Protein AF-A0A5D0MQT0-F1 (afdb_monomer_lite)

Radius of gyration: 18.37 Å; chains: 1; bounding box: 42×42×54 Å

Foldseek 3Di:
DPDPDVVVVVLVVVLVVLVVLLVVLQVLLCCCPPVVDQCPALDDVSDFFPDSNVRSVQSSVLSNVLSVQSVVLSVCSDPVVVNDDSCVSVVSNVVSVVVSVVSSVVSNCVSDDDDPDDDD

Organism: Flexistipes sinusarabici (NCBI:txid2352)

Secondary structure (DSSP, 8-state):
-----HHHHHHHHHHHHHHHHHHHHHHHHHHHHTS---TTSS-BTTBPPS-HHHHHHHHHHHHHHHHHHHHHHHHHT-TTTT-S-HHHHHHHHHHHHHHHHHHHHHHHHHHS--------

Sequence (120 aa):
MLVLNPFIVISWILFTALFPIAFYWLRNAYKIFVKKDYSKVALKKEQPPKNPAKWAPFVGLLNLAAGIAIVWTIIGALPFWFIYPYEKWTGIAAVTIWFKLFGEYIIKTHAHPFKIVKNK

Structure (mmCIF, N/CA/C/O backbone):
data_AF-A0A5D0MQT0-F1
#
_entry.id   AF-A0A5D0MQT0-F1
#
loop_
_atom_site.group_PDB
_atom_site.id
_atom_site.type_symbol
_atom_site.label_atom_id
_atom_site.label_alt_id
_atom_site.label_comp_id
_atom_site.label_asym_id
_atom_site.label_entity_id
_atom_site.label_seq_id
_atom_site.pdbx_PDB_ins_code
_atom_site.Cartn_x
_atom_site.Cartn_y
_atom_site.Cartn_z
_atom_site.occupancy
_atom_site.B_iso_or_equiv
_atom_site.auth_seq_id
_atom_site.auth_comp_id
_atom_site.auth_asym_id
_atom_site.auth_atom_id
_atom_site.pdbx_PDB_model_num
ATOM 1 N N . MET A 1 1 ? 25.870 -7.956 -25.008 1.00 40.94 1 MET A N 1
ATOM 2 C CA . MET A 1 1 ? 26.197 -7.647 -23.599 1.00 40.94 1 MET A CA 1
ATOM 3 C C . MET A 1 1 ? 25.027 -6.854 -23.039 1.00 40.94 1 MET A C 1
ATOM 5 O O . MET A 1 1 ? 24.715 -5.818 -23.610 1.00 40.94 1 MET A O 1
ATOM 9 N N . LEU A 1 2 ? 24.308 -7.363 -22.033 1.00 57.31 2 LEU A N 1
ATOM 10 C CA . LEU A 1 2 ? 23.249 -6.591 -21.371 1.00 57.31 2 LEU A CA 1
ATOM 11 C C . LEU A 1 2 ? 23.922 -5.441 -20.615 1.00 57.31 2 LEU A C 1
ATOM 13 O O . LEU A 1 2 ? 24.446 -5.631 -19.522 1.00 57.31 2 LEU A O 1
ATOM 17 N N . VAL A 1 3 ? 23.976 -4.267 -21.239 1.00 72.81 3 VAL A N 1
ATOM 18 C CA . VAL A 1 3 ? 24.400 -3.040 -20.568 1.00 72.81 3 VAL A CA 1
ATOM 19 C C . VAL A 1 3 ? 23.362 -2.759 -19.484 1.00 72.81 3 VAL A C 1
ATOM 21 O O . VAL A 1 3 ? 22.170 -2.678 -19.784 1.00 72.81 3 VAL A O 1
ATOM 24 N N . LEU A 1 4 ? 23.796 -2.653 -18.225 1.00 73.75 4 LEU A N 1
ATOM 25 C CA . LEU A 1 4 ? 22.940 -2.232 -17.117 1.00 73.75 4 LEU A CA 1
ATOM 26 C C . LEU A 1 4 ? 22.444 -0.812 -17.396 1.00 73.75 4 LEU A C 1
ATOM 28 O O . LEU A 1 4 ? 23.121 0.170 -17.109 1.00 73.75 4 LEU A O 1
ATOM 32 N N . ASN A 1 5 ? 21.262 -0.715 -17.992 1.00 84.94 5 ASN A N 1
ATOM 33 C CA . ASN A 1 5 ? 20.580 0.547 -18.195 1.00 84.94 5 ASN A CA 1
ATOM 34 C C . ASN A 1 5 ? 19.931 0.958 -16.858 1.00 84.94 5 ASN A C 1
ATOM 36 O O . ASN A 1 5 ? 19.074 0.217 -16.361 1.00 84.94 5 ASN A O 1
ATOM 40 N N . PRO A 1 6 ? 20.286 2.120 -16.277 1.00 87.06 6 PRO A N 1
ATOM 41 C CA . PRO A 1 6 ? 19.708 2.588 -15.017 1.00 87.06 6 PRO A CA 1
ATOM 42 C C . PRO A 1 6 ? 18.172 2.602 -15.010 1.00 87.06 6 PRO A C 1
ATOM 44 O O . PRO A 1 6 ? 17.560 2.277 -13.995 1.00 87.06 6 PRO A O 1
ATOM 47 N N . PHE A 1 7 ? 17.536 2.889 -16.151 1.00 86.62 7 PHE A N 1
ATOM 48 C CA . PHE A 1 7 ? 16.076 2.887 -16.283 1.00 86.62 7 PHE A CA 1
ATOM 49 C C . PHE A 1 7 ? 15.461 1.500 -16.074 1.00 86.62 7 PHE A C 1
ATOM 51 O O . PHE A 1 7 ? 14.408 1.374 -15.445 1.00 86.62 7 PHE A O 1
ATOM 58 N N . ILE A 1 8 ? 16.130 0.449 -16.558 1.00 87.06 8 ILE A N 1
ATOM 59 C CA . ILE A 1 8 ? 15.686 -0.935 -16.367 1.00 87.06 8 ILE A CA 1
ATOM 60 C C . ILE A 1 8 ? 15.756 -1.278 -14.878 1.00 87.06 8 ILE A C 1
ATOM 62 O O . ILE A 1 8 ? 14.782 -1.773 -14.316 1.00 87.06 8 ILE A O 1
ATOM 66 N N . VAL A 1 9 ? 16.873 -0.949 -14.223 1.00 90.62 9 VAL A N 1
ATOM 67 C CA . VAL A 1 9 ? 17.076 -1.211 -12.790 1.00 90.62 9 VAL A CA 1
ATOM 68 C C . VAL A 1 9 ? 16.000 -0.522 -11.945 1.00 90.62 9 VAL A C 1
ATOM 70 O O . VAL A 1 9 ? 15.361 -1.172 -11.120 1.00 90.62 9 VAL A O 1
ATOM 73 N N . ILE A 1 10 ? 15.738 0.767 -12.188 1.00 91.44 10 ILE A N 1
ATOM 74 C CA . ILE A 1 10 ? 14.706 1.529 -11.466 1.00 91.44 10 ILE A CA 1
ATOM 75 C C . ILE A 1 10 ? 13.317 0.918 -11.681 1.00 91.44 10 ILE A C 1
ATOM 77 O O . ILE A 1 10 ? 12.571 0.745 -10.719 1.00 91.44 10 ILE A O 1
ATOM 81 N N . SER A 1 11 ? 12.981 0.537 -12.915 1.00 90.62 11 SER A N 1
ATOM 82 C CA . SER A 1 11 ? 11.681 -0.067 -13.233 1.00 90.62 11 SER A CA 1
ATOM 83 C C . SER A 1 11 ? 11.453 -1.372 -12.465 1.00 90.62 11 SER A C 1
ATOM 85 O O . SER A 1 11 ? 10.382 -1.569 -11.893 1.00 90.62 11 SER A O 1
ATOM 87 N N . TRP A 1 12 ? 12.472 -2.234 -12.382 1.00 91.69 12 TRP A N 1
ATOM 88 C CA . TRP A 1 12 ? 12.402 -3.472 -11.601 1.00 91.69 12 TRP A CA 1
ATOM 89 C C . TRP A 1 12 ? 12.284 -3.215 -10.099 1.00 91.69 12 TRP A C 1
ATOM 91 O O . TRP A 1 12 ? 11.506 -3.893 -9.429 1.00 91.69 12 TRP A O 1
ATOM 101 N N . ILE A 1 13 ? 12.999 -2.224 -9.560 1.00 93.88 13 ILE A N 1
ATOM 102 C CA . ILE A 1 13 ? 12.878 -1.844 -8.144 1.00 93.88 13 ILE A CA 1
ATOM 103 C C . ILE A 1 13 ? 11.451 -1.372 -7.843 1.00 93.88 13 ILE A C 1
ATOM 105 O O . ILE A 1 13 ? 10.836 -1.831 -6.883 1.00 93.88 13 ILE A O 1
ATOM 109 N N . LEU A 1 14 ? 10.895 -0.497 -8.682 1.00 93.94 14 LEU A N 1
ATOM 110 C CA . LEU A 1 14 ? 9.534 0.009 -8.508 1.00 93.94 14 LEU A CA 1
ATOM 111 C C . LEU A 1 14 ? 8.498 -1.112 -8.601 1.00 93.94 14 LEU A C 1
ATOM 113 O O . LEU A 1 14 ? 7.626 -1.208 -7.741 1.00 93.94 14 LEU A O 1
ATOM 117 N N . PHE A 1 15 ? 8.617 -1.986 -9.601 1.00 94.19 15 PHE A N 1
ATOM 118 C CA . PHE A 1 15 ? 7.717 -3.121 -9.779 1.00 94.19 15 PHE A CA 1
ATOM 119 C C . PHE A 1 15 ? 7.776 -4.090 -8.592 1.00 94.19 15 PHE A C 1
ATOM 121 O O . PHE A 1 15 ? 6.743 -4.460 -8.035 1.00 94.19 15 PHE A O 1
ATOM 128 N N . THR A 1 16 ? 8.980 -4.464 -8.152 1.00 95.56 16 THR A N 1
ATOM 129 C CA . THR A 1 16 ? 9.162 -5.382 -7.016 1.00 95.56 16 THR A CA 1
ATOM 130 C C . THR A 1 16 ? 8.681 -4.778 -5.699 1.00 95.56 16 THR A C 1
ATOM 132 O O . THR A 1 16 ? 8.132 -5.505 -4.873 1.00 95.56 16 THR A O 1
ATOM 135 N N . ALA A 1 17 ? 8.781 -3.457 -5.518 1.00 97.06 17 ALA A N 1
ATOM 136 C CA . ALA A 1 17 ? 8.247 -2.760 -4.350 1.00 97.06 17 ALA A CA 1
ATOM 137 C C . ALA A 1 17 ? 6.712 -2.836 -4.237 1.00 97.06 17 ALA A C 1
ATOM 139 O O . ALA A 1 17 ? 6.183 -2.777 -3.125 1.00 97.06 17 ALA A O 1
ATOM 140 N N . LEU A 1 18 ? 5.978 -3.024 -5.341 1.00 96.94 18 LEU A N 1
ATOM 141 C CA . LEU A 1 18 ? 4.515 -3.151 -5.304 1.00 96.94 18 LEU A CA 1
ATOM 142 C C . LEU A 1 18 ? 4.047 -4.395 -4.533 1.00 96.94 18 LEU A C 1
ATOM 144 O O . LEU A 1 18 ? 3.011 -4.353 -3.870 1.00 96.94 18 LEU A O 1
ATOM 148 N N . PHE A 1 19 ? 4.815 -5.486 -4.563 1.00 97.19 19 PHE A N 1
ATOM 149 C CA . PHE A 1 19 ? 4.464 -6.753 -3.911 1.00 97.19 19 PHE A CA 1
ATOM 150 C C . PHE A 1 19 ? 4.370 -6.647 -2.380 1.00 97.19 19 PHE A C 1
ATOM 152 O O . PHE A 1 19 ? 3.302 -6.949 -1.834 1.00 97.19 19 PHE A O 1
ATOM 159 N N . PRO A 1 20 ? 5.417 -6.201 -1.649 1.00 98.06 20 PRO A N 1
ATOM 160 C CA . PRO A 1 20 ? 5.323 -6.047 -0.202 1.00 98.06 20 PRO A CA 1
ATOM 161 C C . PRO A 1 20 ? 4.279 -4.996 0.197 1.00 98.06 20 PRO A C 1
ATOM 163 O O . PRO A 1 20 ? 3.613 -5.166 1.221 1.00 98.06 20 PRO A O 1
ATOM 166 N N . ILE A 1 21 ? 4.079 -3.952 -0.618 1.00 97.50 21 ILE A N 1
ATOM 167 C CA . ILE A 1 21 ? 3.047 -2.930 -0.394 1.00 97.50 21 ILE A CA 1
ATOM 168 C C . ILE A 1 21 ? 1.645 -3.554 -0.450 1.00 97.50 21 ILE A C 1
ATOM 170 O O . ILE A 1 21 ? 0.885 -3.437 0.516 1.00 97.50 21 ILE A O 1
ATOM 174 N N . ALA A 1 22 ? 1.316 -4.257 -1.539 1.00 97.75 22 ALA A N 1
ATOM 175 C CA . ALA A 1 22 ? 0.031 -4.932 -1.704 1.00 97.75 22 ALA A CA 1
ATOM 176 C C . ALA A 1 22 ? -0.223 -5.938 -0.579 1.00 97.75 22 ALA A C 1
ATOM 178 O O . ALA A 1 22 ? -1.288 -5.922 0.043 1.00 97.75 22 ALA A O 1
ATOM 179 N N . PHE A 1 23 ? 0.773 -6.775 -0.270 1.00 98.00 23 PHE A N 1
ATOM 180 C CA . PHE A 1 23 ? 0.666 -7.767 0.796 1.00 98.00 23 PHE A CA 1
ATOM 181 C C . PHE A 1 23 ? 0.378 -7.117 2.151 1.00 98.00 23 PHE A C 1
ATOM 183 O O . PHE A 1 23 ? -0.516 -7.563 2.872 1.00 98.00 23 PHE A O 1
ATOM 190 N N . TYR A 1 24 ? 1.093 -6.044 2.502 1.00 97.38 24 TYR A N 1
ATOM 191 C CA . TYR A 1 24 ? 0.892 -5.349 3.771 1.00 97.38 24 TYR A CA 1
ATOM 192 C C . TYR A 1 24 ? -0.525 -4.772 3.893 1.00 97.38 24 TYR A C 1
ATOM 194 O O . TYR A 1 24 ? -1.170 -4.951 4.931 1.00 97.38 24 TYR A O 1
ATOM 202 N N . TRP A 1 25 ? -1.036 -4.122 2.845 1.00 97.56 25 TRP A N 1
ATOM 203 C CA . TRP A 1 25 ? -2.375 -3.525 2.862 1.00 97.56 25 TRP A CA 1
ATOM 204 C C . TRP A 1 25 ? -3.477 -4.585 2.887 1.00 97.56 25 TRP A C 1
ATOM 206 O O . TRP A 1 25 ? -4.343 -4.540 3.762 1.00 97.56 25 TRP A O 1
ATOM 216 N N . LEU A 1 26 ? -3.405 -5.608 2.034 1.00 97.81 26 LEU A N 1
ATOM 217 C CA . LEU A 1 26 ? -4.389 -6.696 2.023 1.00 97.81 26 LEU A CA 1
ATOM 218 C C . LEU A 1 26 ? -4.388 -7.487 3.335 1.00 97.81 26 LEU A C 1
ATOM 220 O O . LEU A 1 26 ? -5.450 -7.787 3.883 1.00 97.81 26 LEU A O 1
ATOM 224 N N . ARG A 1 27 ? -3.208 -7.759 3.906 1.00 97.25 27 ARG A N 1
ATOM 225 C CA . ARG A 1 27 ? -3.091 -8.395 5.225 1.00 97.25 27 ARG A CA 1
ATOM 226 C C . ARG A 1 27 ? -3.744 -7.553 6.318 1.00 97.25 27 ARG A C 1
ATOM 228 O O . ARG A 1 27 ? -4.393 -8.113 7.202 1.00 97.25 27 ARG A O 1
ATOM 235 N N . ASN A 1 28 ? -3.572 -6.233 6.295 1.00 95.88 28 ASN A N 1
ATOM 236 C CA . ASN A 1 28 ? -4.208 -5.350 7.273 1.00 95.88 28 ASN A CA 1
ATOM 237 C C . ASN A 1 28 ? -5.730 -5.308 7.093 1.00 95.88 28 ASN A C 1
ATOM 239 O O . ASN A 1 28 ? -6.449 -5.400 8.085 1.00 95.88 28 ASN A O 1
ATOM 243 N N . ALA A 1 29 ? -6.227 -5.254 5.855 1.00 96.88 29 ALA A N 1
ATOM 244 C CA . ALA A 1 29 ? -7.658 -5.350 5.574 1.00 96.88 29 ALA A CA 1
ATOM 245 C C . ALA A 1 29 ? -8.247 -6.671 6.097 1.00 96.88 29 ALA A C 1
ATOM 247 O O . ALA A 1 29 ? -9.262 -6.667 6.793 1.00 96.88 29 ALA A O 1
ATOM 248 N N . TYR A 1 30 ? -7.561 -7.792 5.855 1.00 96.94 30 TYR A N 1
ATOM 249 C CA . TYR A 1 30 ? -7.944 -9.105 6.376 1.00 96.94 30 TYR A CA 1
ATOM 250 C C . TYR A 1 30 ? -7.984 -9.136 7.910 1.00 96.94 30 TYR A C 1
ATOM 252 O O . TYR A 1 30 ? -8.948 -9.619 8.505 1.00 96.94 30 TYR A O 1
ATOM 260 N N . LYS A 1 31 ? -6.968 -8.576 8.576 1.00 96.44 31 LYS A N 1
ATOM 261 C CA . LYS A 1 31 ? -6.943 -8.473 10.042 1.00 96.44 31 LYS A CA 1
ATOM 262 C C . LYS A 1 31 ? -8.135 -7.692 10.595 1.00 96.44 31 LYS A C 1
ATOM 264 O O . LYS A 1 31 ? -8.742 -8.132 11.566 1.00 96.44 31 LYS A O 1
ATOM 269 N N . ILE A 1 32 ? -8.487 -6.576 9.965 1.00 95.81 32 ILE A N 1
ATOM 270 C CA . ILE A 1 32 ? -9.589 -5.719 10.408 1.00 95.81 32 ILE A CA 1
ATOM 271 C C . ILE A 1 32 ? -10.941 -6.398 10.168 1.00 95.81 32 ILE A C 1
ATOM 273 O O . ILE A 1 32 ? -11.773 -6.458 11.071 1.00 95.81 32 ILE A O 1
ATOM 277 N N . PHE A 1 33 ? -11.177 -6.924 8.965 1.00 96.06 33 PHE A N 1
ATOM 278 C CA . PHE A 1 33 ? -12.493 -7.443 8.598 1.00 96.06 33 PHE A CA 1
ATOM 279 C C . PHE A 1 33 ? -12.763 -8.852 9.113 1.00 96.06 33 PHE A C 1
ATOM 281 O O . PHE A 1 33 ? -13.871 -9.102 9.594 1.00 96.06 33 PHE A O 1
ATOM 288 N N . VAL A 1 34 ? -11.770 -9.741 9.044 1.00 96.25 34 VAL A N 1
ATOM 289 C CA . VAL A 1 34 ? -11.921 -11.161 9.388 1.00 96.25 34 VAL A CA 1
ATOM 290 C C . VAL A 1 34 ? -11.489 -11.421 10.824 1.00 96.25 34 VAL A C 1
ATOM 292 O O . VAL A 1 34 ? -12.269 -11.954 11.603 1.00 96.25 34 V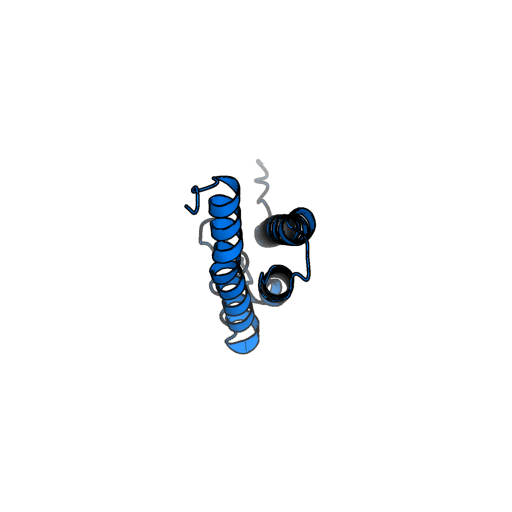AL A O 1
ATOM 295 N N . LYS A 1 35 ? -10.280 -10.994 11.213 1.00 95.50 35 LYS A N 1
ATOM 296 C CA . LYS A 1 35 ? -9.776 -11.228 12.581 1.00 95.50 35 LYS A CA 1
ATOM 297 C C . LYS A 1 35 ? -10.313 -10.244 13.623 1.00 95.50 35 LYS A C 1
ATOM 299 O O . LYS A 1 35 ? -10.051 -10.441 14.803 1.00 95.50 35 LYS A O 1
ATOM 304 N N . LYS A 1 36 ? -11.020 -9.189 1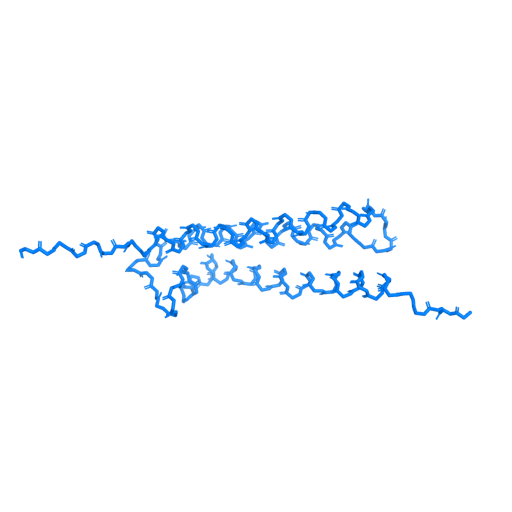3.195 1.00 93.88 36 LYS A N 1
ATOM 305 C CA . LYS A 1 36 ? -11.500 -8.093 14.057 1.00 93.88 36 LYS A CA 1
ATOM 306 C C . LYS A 1 36 ? -10.385 -7.477 14.923 1.00 93.88 36 LYS A C 1
ATOM 308 O O . LYS A 1 36 ? -10.637 -6.965 16.009 1.00 93.88 36 LYS A O 1
ATOM 313 N N . ASP A 1 37 ? -9.145 -7.516 14.431 1.00 92.94 37 ASP A N 1
ATOM 314 C CA . ASP A 1 37 ? -7.968 -6.946 15.091 1.00 92.94 37 ASP A CA 1
ATOM 315 C C . ASP A 1 37 ? -7.870 -5.454 14.741 1.00 92.94 37 ASP A C 1
ATOM 317 O O . ASP A 1 37 ? -7.491 -5.079 13.627 1.00 92.94 37 ASP A O 1
ATOM 321 N N . TYR A 1 38 ? -8.232 -4.598 15.702 1.00 91.56 38 TYR A N 1
ATOM 322 C CA . TYR A 1 38 ? -8.252 -3.139 15.540 1.00 91.56 38 TYR A CA 1
ATOM 323 C C . TYR A 1 38 ? -6.998 -2.435 16.070 1.00 91.56 38 TYR A C 1
ATOM 325 O O . TYR A 1 38 ? -6.966 -1.205 16.129 1.00 91.56 38 TYR A O 1
ATOM 333 N N . SER A 1 39 ? -5.945 -3.189 16.406 1.00 87.00 39 SER A N 1
ATOM 334 C CA . SER A 1 39 ? -4.687 -2.651 16.950 1.00 87.00 39 SER A CA 1
ATOM 335 C C . SER A 1 39 ? -4.023 -1.602 16.054 1.00 87.00 39 SER A C 1
ATOM 337 O O . SER A 1 39 ? -3.300 -0.742 16.542 1.00 87.00 39 SER A O 1
ATOM 339 N N . LYS A 1 40 ? -4.274 -1.650 14.740 1.00 83.75 40 LYS A N 1
ATOM 340 C CA . LYS A 1 40 ? -3.663 -0.766 13.733 1.00 83.75 40 LYS A CA 1
ATOM 341 C C . LYS A 1 40 ? -4.637 0.222 13.093 1.00 83.75 40 LYS A C 1
ATOM 343 O O . LYS A 1 40 ? -4.337 0.801 12.051 1.00 83.75 40 LYS A O 1
ATOM 348 N N . VAL A 1 41 ? -5.808 0.428 13.691 1.00 91.50 41 VAL A N 1
ATOM 349 C CA . VAL A 1 41 ? -6.833 1.314 13.131 1.00 91.50 41 VAL A CA 1
ATOM 350 C C . VAL A 1 41 ? -6.586 2.756 13.570 1.00 91.50 41 VAL A C 1
ATOM 352 O O . VAL A 1 41 ? -6.674 3.080 14.752 1.00 91.50 41 VAL A O 1
ATOM 355 N N . ALA A 1 42 ? -6.313 3.632 12.597 1.00 89.19 42 ALA A N 1
ATOM 356 C CA . ALA A 1 42 ? -6.228 5.086 12.775 1.00 89.19 42 ALA A CA 1
ATOM 357 C C . ALA A 1 42 ? -5.267 5.540 13.900 1.00 89.19 42 ALA A C 1
ATOM 359 O O . ALA A 1 42 ? -5.571 6.454 14.671 1.00 89.19 42 ALA A O 1
ATOM 360 N N . LEU A 1 43 ? -4.096 4.903 13.996 1.00 89.25 43 LEU A N 1
ATOM 361 C CA . LEU A 1 43 ? -3.096 5.227 15.014 1.00 89.25 43 LEU A CA 1
ATOM 362 C C . LEU A 1 43 ? -2.507 6.634 14.821 1.00 89.25 43 LEU A C 1
ATOM 364 O O . LEU A 1 43 ? -2.089 7.028 13.725 1.00 89.25 43 LEU A O 1
ATOM 368 N N . LYS A 1 44 ? -2.386 7.385 15.920 1.00 86.25 44 LYS A N 1
ATOM 369 C CA . LYS A 1 44 ? -1.664 8.664 15.964 1.00 86.25 44 LYS A CA 1
ATOM 370 C C . LYS A 1 44 ? -0.605 8.606 17.051 1.00 86.25 44 LYS A C 1
ATOM 372 O O . LYS A 1 44 ? -0.947 8.514 18.218 1.00 86.25 44 LYS A O 1
ATOM 377 N N . LYS A 1 45 ? 0.674 8.663 16.648 1.00 84.44 45 LYS A N 1
ATOM 378 C CA . LYS A 1 45 ? 1.827 8.471 17.549 1.00 84.44 45 LYS A CA 1
ATOM 379 C C . LYS A 1 45 ? 1.670 7.189 18.385 1.00 84.44 45 LYS A C 1
ATOM 381 O O . LYS A 1 45 ? 1.741 7.238 19.602 1.00 84.44 45 LYS A O 1
ATOM 386 N N . GLU A 1 46 ? 1.334 6.085 17.711 1.00 82.38 46 GLU A N 1
ATOM 387 C CA . GLU A 1 46 ? 1.096 4.758 18.316 1.00 82.38 46 GLU A CA 1
ATOM 388 C C . GLU A 1 46 ? -0.118 4.651 19.256 1.00 82.38 46 GLU A C 1
ATOM 390 O O . GLU A 1 46 ? -0.426 3.566 19.736 1.00 82.38 46 GLU A O 1
ATOM 395 N N . GLN A 1 47 ? -0.882 5.730 19.452 1.00 85.56 47 GLN A N 1
ATOM 396 C CA . GLN A 1 47 ? -2.088 5.700 20.274 1.00 85.56 47 GLN A CA 1
ATOM 397 C C . GLN A 1 47 ? -3.338 5.400 19.428 1.00 85.56 47 GLN A C 1
ATOM 399 O O . GLN A 1 47 ? -3.560 6.063 18.400 1.00 85.56 47 GLN A O 1
ATOM 404 N N . PRO A 1 48 ? -4.176 4.429 19.844 1.00 87.44 48 PRO A N 1
ATOM 405 C CA . PRO A 1 48 ? -5.457 4.171 19.204 1.00 87.44 48 PRO A CA 1
ATOM 406 C C . PRO A 1 48 ? -6.458 5.303 19.486 1.00 87.44 48 PRO A C 1
ATOM 408 O O . PRO A 1 48 ? -6.357 5.994 20.504 1.00 87.44 48 PRO A O 1
ATOM 411 N N . PRO A 1 49 ? -7.437 5.531 18.595 1.00 88.38 49 PRO A N 1
ATOM 412 C CA . PRO A 1 49 ? -8.516 6.479 18.857 1.00 88.38 49 PRO A CA 1
ATOM 413 C C . PRO A 1 49 ? -9.435 5.972 19.977 1.00 88.38 49 PRO A C 1
ATOM 415 O O . PRO A 1 49 ? -9.468 4.780 20.271 1.00 88.38 49 PRO A O 1
ATOM 418 N N . LYS A 1 50 ? -10.257 6.861 20.555 1.00 87.00 50 LYS A N 1
ATOM 419 C CA . LYS A 1 50 ? -11.189 6.516 21.653 1.00 87.00 50 LYS A CA 1
ATOM 420 C C . LYS A 1 50 ? -12.110 5.326 21.343 1.00 87.00 50 LYS A C 1
ATOM 422 O O . LYS A 1 50 ? -12.467 4.584 22.246 1.00 87.00 50 LYS A O 1
ATOM 427 N N . ASN A 1 51 ? -12.520 5.174 20.084 1.00 90.06 51 ASN A N 1
ATOM 428 C CA . ASN A 1 51 ? -13.312 4.038 19.620 1.00 90.06 51 ASN A CA 1
ATOM 429 C C . ASN A 1 51 ? -12.767 3.547 18.264 1.00 90.06 51 ASN A C 1
ATOM 431 O O . ASN A 1 51 ? -13.175 4.066 17.220 1.00 90.06 51 ASN A O 1
ATOM 435 N N . PRO A 1 52 ? -11.835 2.576 18.258 1.00 90.12 52 PRO A N 1
ATOM 436 C CA . PRO A 1 52 ? -11.254 2.032 17.031 1.00 90.12 52 PRO A CA 1
ATOM 437 C C . PRO A 1 52 ? -12.272 1.298 16.155 1.00 90.12 52 PRO A C 1
ATOM 439 O O . PRO A 1 52 ? -12.199 1.393 14.933 1.00 90.12 52 PRO A O 1
ATOM 442 N N . ALA A 1 53 ? -13.265 0.630 16.752 1.00 92.31 53 ALA A N 1
ATOM 443 C CA . ALA A 1 53 ? -14.269 -0.136 16.013 1.00 92.31 53 ALA A CA 1
ATOM 444 C C . ALA A 1 53 ? -15.103 0.746 15.067 1.00 92.31 53 ALA A C 1
ATOM 446 O O . ALA A 1 53 ? -15.429 0.324 13.960 1.00 92.31 53 ALA A O 1
ATOM 447 N N . LYS A 1 54 ? -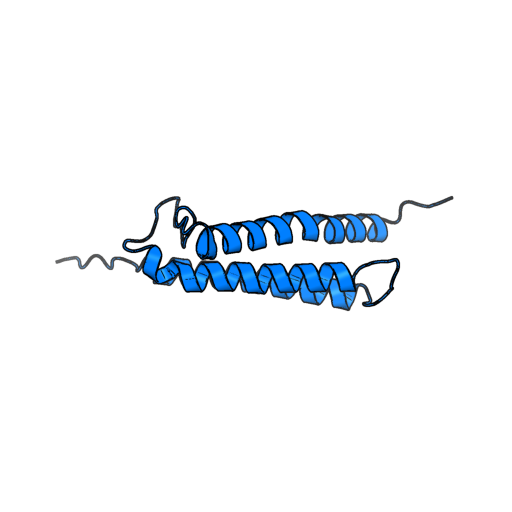15.368 2.004 15.447 1.00 93.38 54 LYS A N 1
ATOM 448 C CA . LYS A 1 54 ? -16.034 2.989 14.575 1.00 93.38 54 LYS A CA 1
ATOM 449 C C . LYS A 1 54 ? -15.240 3.278 13.291 1.00 93.38 54 LYS A C 1
ATOM 451 O O . LYS A 1 54 ? -15.832 3.504 12.241 1.00 93.38 54 LYS A O 1
ATOM 456 N N . TRP A 1 55 ? -13.909 3.293 13.375 1.00 94.56 55 TRP A N 1
ATOM 457 C CA . TRP A 1 55 ? -13.017 3.639 12.259 1.00 94.56 55 TRP A CA 1
ATOM 458 C C . TRP A 1 55 ? -12.521 2.422 11.474 1.00 94.56 55 TRP A C 1
ATOM 460 O O . TRP A 1 55 ? -12.032 2.570 10.353 1.00 94.56 55 TRP A O 1
ATOM 470 N N . ALA A 1 56 ? -12.683 1.225 12.038 1.00 94.44 56 ALA A N 1
ATOM 471 C CA . ALA A 1 56 ? -12.315 -0.045 11.433 1.00 94.44 56 ALA A CA 1
ATOM 472 C C . ALA A 1 56 ? -12.846 -0.229 9.998 1.00 94.44 56 ALA A C 1
ATOM 474 O O . ALA A 1 56 ? -12.023 -0.534 9.135 1.00 94.44 56 ALA A O 1
ATOM 475 N N . PRO A 1 57 ? -14.140 -0.002 9.677 1.00 94.88 57 PRO A N 1
ATOM 476 C CA . PRO A 1 57 ? -14.623 -0.205 8.311 1.00 94.88 57 PRO A CA 1
ATOM 477 C C . PRO A 1 57 ? -13.941 0.723 7.299 1.00 94.88 57 PRO A C 1
ATOM 479 O O . PRO A 1 57 ? -13.573 0.268 6.221 1.00 94.88 57 PRO A O 1
ATOM 482 N N . PHE A 1 58 ? -13.687 1.986 7.653 1.00 96.25 58 PHE A N 1
ATOM 483 C CA . PHE A 1 58 ? -13.030 2.946 6.760 1.00 96.25 58 PHE A CA 1
ATOM 484 C C . PHE A 1 58 ? -11.561 2.593 6.514 1.00 96.25 58 PHE A C 1
ATOM 486 O O . PHE A 1 58 ? -11.113 2.573 5.371 1.00 96.25 58 PHE A O 1
ATOM 493 N N . VAL A 1 59 ? -10.810 2.265 7.573 1.00 96.50 59 VAL A N 1
ATOM 494 C CA . VAL A 1 59 ? -9.397 1.868 7.442 1.00 96.50 59 VAL A CA 1
ATOM 495 C C . VAL A 1 59 ? -9.272 0.531 6.715 1.00 96.50 59 VAL A C 1
ATOM 497 O O . VAL A 1 59 ? -8.399 0.377 5.861 1.00 96.50 59 VAL A O 1
ATOM 500 N N . GLY A 1 60 ? -10.140 -0.430 7.032 1.00 96.75 60 GLY A N 1
ATOM 501 C CA . GLY A 1 60 ? -10.184 -1.725 6.365 1.00 96.75 60 GLY A CA 1
ATOM 502 C C . GLY A 1 60 ? -10.484 -1.580 4.876 1.00 96.75 60 GLY A C 1
ATOM 503 O O . GLY A 1 60 ? -9.760 -2.146 4.061 1.00 96.75 60 GLY A O 1
ATOM 504 N N . LEU A 1 61 ? -11.491 -0.776 4.516 1.00 97.38 61 LEU A N 1
ATOM 505 C CA . LEU A 1 61 ? -11.885 -0.558 3.124 1.00 97.38 61 LEU A CA 1
ATOM 506 C C . LEU A 1 61 ? -10.797 0.183 2.347 1.00 97.38 61 LEU A C 1
ATOM 508 O O . LEU A 1 61 ? -10.491 -0.205 1.226 1.00 97.38 61 LEU A O 1
ATOM 512 N N . LEU A 1 62 ? -10.163 1.188 2.957 1.00 97.75 62 LEU A N 1
ATOM 513 C CA . LEU A 1 62 ? -9.043 1.902 2.348 1.00 97.75 62 LEU A CA 1
ATOM 514 C C . LEU A 1 62 ? -7.867 0.960 2.050 1.00 97.75 62 LEU A C 1
ATOM 516 O O . LEU A 1 62 ? -7.320 0.989 0.951 1.00 97.75 62 LEU A O 1
ATOM 520 N N . ASN A 1 63 ? -7.501 0.095 3.004 1.00 97.62 63 ASN A N 1
ATOM 521 C CA . ASN A 1 63 ? -6.447 -0.903 2.804 1.00 97.62 63 ASN A CA 1
ATOM 522 C C . ASN A 1 63 ? -6.833 -1.944 1.740 1.00 97.62 63 ASN A C 1
ATOM 524 O O . ASN A 1 63 ? -5.987 -2.338 0.941 1.00 97.62 63 ASN A O 1
ATOM 528 N N . LEU A 1 64 ? -8.096 -2.376 1.712 1.00 98.00 64 LEU A N 1
ATOM 529 C CA . LEU A 1 64 ? -8.587 -3.345 0.735 1.00 98.00 64 LEU A CA 1
ATOM 530 C C . LEU A 1 64 ? -8.580 -2.759 -0.680 1.00 98.00 64 LEU A C 1
ATOM 532 O O . LEU A 1 64 ? -8.000 -3.357 -1.579 1.00 98.00 64 LEU A O 1
ATOM 536 N N . ALA A 1 65 ? -9.172 -1.577 -0.864 1.00 98.06 65 ALA A N 1
ATOM 537 C CA . ALA A 1 65 ? -9.248 -0.899 -2.154 1.00 98.06 65 ALA A CA 1
ATOM 538 C C . ALA A 1 65 ? -7.852 -0.576 -2.702 1.00 98.06 65 ALA A C 1
ATOM 540 O O . ALA A 1 65 ? -7.553 -0.897 -3.850 1.00 98.06 65 ALA A O 1
ATOM 541 N N . ALA A 1 66 ? -6.967 -0.021 -1.866 1.00 98.12 66 ALA A N 1
ATOM 542 C CA . ALA A 1 66 ? -5.594 0.262 -2.266 1.00 98.12 66 ALA A CA 1
ATOM 543 C C . ALA A 1 66 ? -4.816 -1.028 -2.576 1.00 98.12 66 ALA A C 1
ATOM 545 O O . ALA A 1 66 ? -4.105 -1.097 -3.574 1.00 98.12 66 ALA A O 1
ATOM 546 N N . GLY A 1 67 ? -4.975 -2.075 -1.760 1.00 97.88 67 GLY A N 1
ATOM 547 C CA . GLY A 1 67 ? -4.341 -3.373 -1.988 1.00 97.88 67 GLY A CA 1
ATOM 548 C C . GLY A 1 67 ? -4.769 -4.016 -3.310 1.00 97.88 67 GLY A C 1
ATOM 549 O O . GLY A 1 67 ? -3.915 -4.452 -4.077 1.00 97.88 67 GLY A O 1
ATOM 550 N N . ILE A 1 68 ? -6.071 -4.011 -3.613 1.00 98.19 68 ILE A N 1
ATOM 551 C CA . ILE A 1 68 ? -6.622 -4.519 -4.880 1.00 98.19 68 ILE A CA 1
ATOM 552 C C . ILE A 1 68 ? -6.103 -3.701 -6.067 1.00 98.19 68 ILE A C 1
ATOM 554 O O . ILE A 1 68 ? -5.681 -4.284 -7.063 1.00 98.19 68 ILE A O 1
ATOM 558 N N . ALA A 1 69 ? -6.075 -2.370 -5.961 1.00 98.00 69 ALA A N 1
ATOM 559 C CA . ALA A 1 69 ? -5.555 -1.507 -7.020 1.00 98.00 69 ALA A CA 1
ATOM 560 C C . ALA A 1 69 ? -4.063 -1.767 -7.313 1.00 98.00 69 ALA A C 1
ATOM 562 O O . ALA A 1 69 ? -3.662 -1.809 -8.479 1.00 98.00 69 ALA A O 1
ATOM 563 N N . ILE A 1 70 ? -3.236 -2.023 -6.291 1.00 98.00 70 ILE A N 1
ATOM 564 C CA . ILE A 1 70 ? -1.832 -2.405 -6.510 1.00 98.00 70 ILE A CA 1
ATOM 565 C C . ILE A 1 70 ? -1.723 -3.804 -7.121 1.00 98.00 70 ILE A C 1
ATOM 567 O O . ILE A 1 70 ? -0.931 -3.978 -8.039 1.00 98.00 70 ILE A O 1
ATOM 571 N N . VAL A 1 71 ? -2.525 -4.787 -6.694 1.00 97.25 71 VAL A N 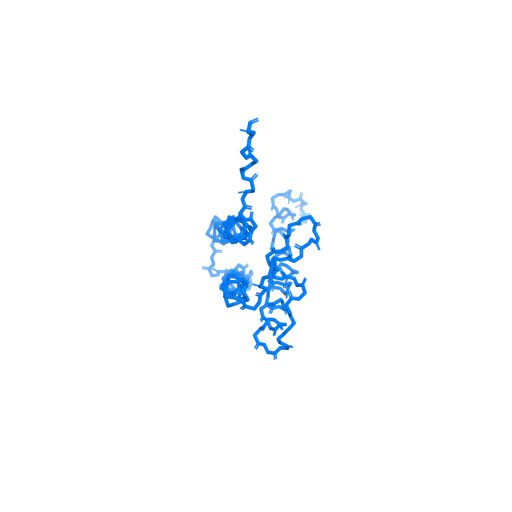1
ATOM 572 C CA . VAL A 1 71 ? -2.551 -6.115 -7.343 1.00 97.25 71 VAL A CA 1
ATOM 573 C C . VAL A 1 71 ? -2.921 -5.995 -8.821 1.00 97.25 71 VAL A C 1
ATOM 575 O O . VAL A 1 71 ? -2.250 -6.581 -9.667 1.00 97.25 71 VAL A O 1
ATOM 578 N N . TRP A 1 72 ? -3.927 -5.182 -9.148 1.00 96.06 72 TRP A N 1
ATOM 579 C CA . TRP A 1 72 ? -4.290 -4.892 -10.535 1.00 96.06 72 TRP A CA 1
ATOM 580 C C . TRP A 1 72 ? -3.130 -4.259 -11.310 1.00 96.06 72 TRP A C 1
ATOM 582 O O . TRP A 1 72 ? -2.852 -4.630 -12.449 1.00 96.06 72 TRP A O 1
ATOM 592 N N . THR A 1 73 ? -2.405 -3.341 -10.670 1.00 96.12 73 THR A N 1
ATOM 593 C CA . THR A 1 73 ? -1.225 -2.702 -11.261 1.00 96.12 73 THR A CA 1
ATOM 594 C C . THR A 1 73 ? -0.089 -3.697 -11.490 1.00 96.12 73 THR A C 1
ATOM 596 O O . THR A 1 73 ? 0.531 -3.655 -12.546 1.00 96.12 73 THR A O 1
ATOM 599 N N . ILE A 1 74 ? 0.156 -4.619 -10.551 1.00 95.31 74 ILE A N 1
ATOM 600 C CA . ILE A 1 74 ? 1.151 -5.691 -10.693 1.00 95.31 74 ILE A CA 1
ATOM 601 C C . ILE A 1 74 ? 0.815 -6.555 -11.907 1.00 95.31 74 ILE A C 1
ATOM 603 O O . ILE A 1 74 ? 1.687 -6.767 -12.742 1.00 95.31 74 ILE A O 1
ATOM 607 N N . ILE A 1 75 ? -0.439 -7.004 -12.033 1.00 94.12 75 ILE A N 1
ATOM 608 C CA . ILE A 1 75 ? -0.896 -7.793 -13.187 1.00 94.12 75 ILE A CA 1
ATOM 609 C C . ILE A 1 75 ? -0.665 -7.007 -14.482 1.00 94.12 75 ILE A C 1
ATOM 611 O O . ILE A 1 75 ? -0.075 -7.532 -15.422 1.00 94.12 75 ILE A O 1
ATOM 615 N N . GLY A 1 76 ? -1.063 -5.732 -14.510 1.00 91.62 76 GLY A N 1
ATOM 616 C CA . GLY A 1 76 ? -0.897 -4.858 -15.669 1.00 91.62 76 GLY A CA 1
ATOM 617 C C . GLY A 1 76 ? 0.561 -4.560 -16.051 1.00 91.62 76 GLY A C 1
ATOM 618 O O . GLY A 1 76 ? 0.860 -4.337 -17.222 1.00 91.62 76 GLY A O 1
ATOM 619 N N . ALA A 1 77 ? 1.473 -4.570 -15.080 1.00 91.62 77 ALA A N 1
ATOM 620 C CA . ALA A 1 77 ? 2.901 -4.333 -15.278 1.00 91.62 77 ALA A CA 1
ATOM 621 C C . ALA A 1 77 ? 3.692 -5.607 -15.622 1.00 91.62 77 ALA A C 1
ATOM 623 O O . ALA A 1 77 ? 4.901 -5.521 -15.841 1.00 91.62 77 ALA A O 1
ATOM 624 N N . LEU A 1 78 ? 3.052 -6.787 -15.661 1.00 87.81 78 LEU A N 1
ATOM 625 C CA . LEU A 1 78 ? 3.751 -8.039 -15.936 1.00 87.81 78 LEU A CA 1
ATOM 626 C C . LEU A 1 78 ? 4.414 -8.003 -17.323 1.00 87.81 78 LEU A C 1
ATOM 628 O O . LEU A 1 78 ? 3.716 -7.915 -18.340 1.00 87.81 78 LEU A O 1
ATOM 632 N N . PRO A 1 79 ? 5.748 -8.169 -17.392 1.00 70.69 79 PRO A N 1
ATOM 633 C CA . PRO A 1 79 ? 6.481 -8.098 -18.652 1.00 70.69 79 PRO A CA 1
ATOM 634 C C . PRO A 1 79 ? 6.151 -9.262 -19.590 1.00 70.69 79 PRO A C 1
ATOM 636 O O . PRO A 1 79 ? 6.354 -9.146 -20.787 1.00 70.69 79 PRO A O 1
ATOM 639 N N . PHE A 1 80 ? 5.607 -10.372 -19.080 1.00 65.94 80 PHE A N 1
ATOM 640 C CA . PHE A 1 80 ? 5.177 -11.494 -19.918 1.00 65.94 80 PHE A CA 1
ATOM 641 C C . PHE A 1 80 ? 3.925 -11.173 -20.752 1.00 65.94 80 PHE A C 1
ATOM 643 O O . PHE A 1 80 ? 3.752 -11.728 -21.831 1.00 65.94 80 PHE A O 1
ATOM 650 N N . TRP A 1 81 ? 3.059 -10.276 -20.267 1.00 62.12 81 TRP A N 1
ATOM 651 C CA . TRP A 1 81 ? 1.775 -9.970 -20.910 1.00 62.12 81 TRP A CA 1
ATOM 652 C C . TRP A 1 81 ? 1.744 -8.565 -21.542 1.00 62.12 81 TRP A C 1
ATOM 654 O O . TRP A 1 81 ? 0.828 -8.268 -22.299 1.00 62.12 81 TRP A O 1
ATOM 664 N N . PHE A 1 82 ? 2.734 -7.700 -21.263 1.00 64.06 82 PHE A N 1
ATOM 665 C CA . PHE A 1 82 ? 2.848 -6.331 -21.809 1.00 64.06 82 PHE A CA 1
ATOM 666 C C . PHE A 1 82 ? 1.529 -5.534 -21.769 1.00 64.06 82 PHE A C 1
ATOM 668 O O . PHE A 1 82 ? 1.208 -4.785 -22.689 1.00 64.06 82 PHE A O 1
ATOM 675 N N . ILE A 1 83 ? 0.737 -5.700 -20.704 1.00 78.44 83 ILE A N 1
ATOM 676 C CA . ILE A 1 83 ? -0.619 -5.136 -20.649 1.00 78.44 83 ILE A CA 1
ATOM 677 C C . ILE A 1 83 ? -0.557 -3.605 -20.622 1.00 78.44 83 ILE A C 1
ATOM 679 O 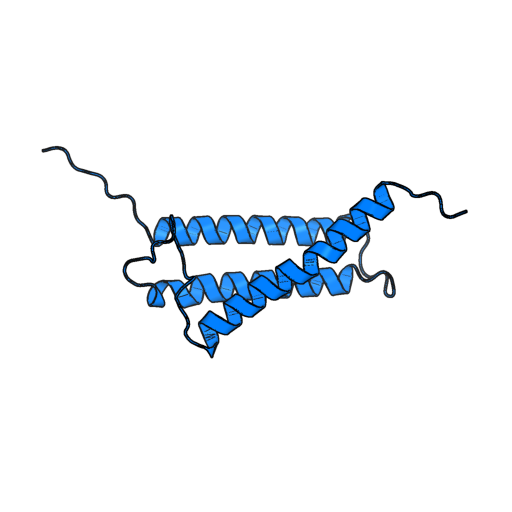O . ILE A 1 83 ? -1.340 -2.955 -21.317 1.00 78.44 83 ILE A O 1
ATOM 683 N N . TYR A 1 84 ? 0.356 -3.021 -19.836 1.00 86.50 84 TYR A N 1
ATOM 684 C CA . TYR A 1 84 ? 0.493 -1.572 -19.689 1.00 86.50 84 TYR A CA 1
ATOM 685 C C . TYR A 1 84 ? 1.917 -1.062 -19.966 1.00 86.50 84 TYR A C 1
ATOM 687 O O . TYR A 1 84 ? 2.883 -1.639 -19.462 1.00 86.50 84 TYR A O 1
ATOM 695 N N . PRO A 1 85 ? 2.058 0.068 -20.694 1.00 90.56 85 PRO A N 1
ATOM 696 C CA . PRO A 1 85 ? 3.334 0.768 -20.824 1.00 90.56 85 PRO A CA 1
ATOM 697 C C . PRO A 1 85 ? 3.781 1.357 -19.477 1.00 90.56 85 PRO A C 1
ATOM 699 O O . PRO A 1 85 ? 2.974 1.483 -18.545 1.00 90.56 85 PRO A O 1
ATOM 702 N N . TYR A 1 86 ? 5.064 1.723 -19.380 1.00 89.06 86 TYR A N 1
ATOM 703 C CA . TYR A 1 86 ? 5.695 2.178 -18.137 1.00 89.06 86 TYR A CA 1
ATOM 704 C C . TYR A 1 86 ? 4.916 3.304 -17.455 1.00 89.06 86 TYR A C 1
ATOM 706 O O . TYR A 1 86 ? 4.582 3.219 -16.273 1.00 89.06 86 TYR A O 1
ATOM 714 N N . GLU A 1 87 ? 4.548 4.323 -18.221 1.00 92.88 87 GLU A N 1
ATOM 715 C CA . GLU A 1 87 ? 3.854 5.524 -17.761 1.00 92.88 87 GLU A CA 1
ATOM 716 C C . GLU A 1 87 ? 2.488 5.186 -17.153 1.00 92.88 87 GLU A C 1
ATOM 718 O O . GLU A 1 87 ? 2.047 5.805 -16.184 1.00 92.88 87 GLU A O 1
ATOM 723 N N . LYS A 1 88 ? 1.815 4.166 -17.695 1.00 94.31 88 LYS A N 1
ATOM 724 C CA . LYS A 1 88 ? 0.470 3.785 -17.267 1.00 94.31 88 LYS A CA 1
ATOM 725 C C . LYS A 1 88 ? 0.494 3.038 -15.941 1.00 94.31 88 LYS A C 1
ATOM 727 O O . LYS A 1 88 ? -0.240 3.413 -15.029 1.00 94.31 88 LYS A O 1
ATOM 732 N N . TRP A 1 89 ? 1.315 1.995 -15.803 1.00 94.62 89 TRP A N 1
ATOM 733 C CA . TRP A 1 89 ? 1.337 1.240 -14.546 1.00 94.62 89 TRP A CA 1
ATOM 734 C C . TRP A 1 89 ? 1.974 2.052 -13.414 1.00 94.62 89 TRP A C 1
ATOM 736 O O . TRP A 1 89 ? 1.466 2.027 -12.293 1.00 94.62 89 TRP A O 1
ATOM 746 N N . THR A 1 90 ? 3.020 2.837 -13.700 1.00 95.62 90 THR A N 1
ATOM 747 C CA . THR A 1 90 ? 3.617 3.728 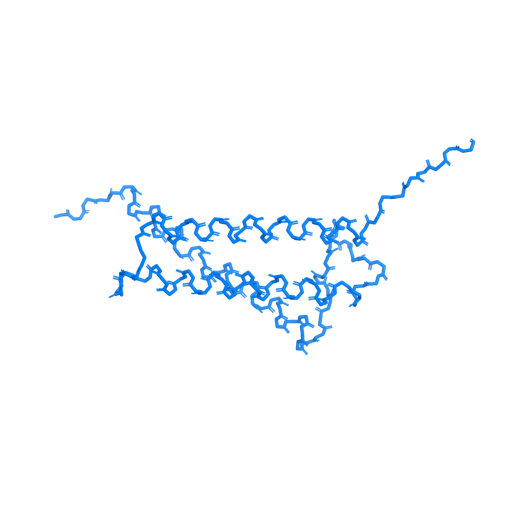-12.693 1.00 95.62 90 THR A CA 1
ATOM 748 C C . THR A 1 90 ? 2.655 4.829 -12.265 1.00 95.62 90 THR A C 1
ATOM 750 O O . THR A 1 90 ? 2.559 5.110 -11.071 1.00 95.62 90 THR A O 1
ATOM 753 N N . GLY A 1 91 ? 1.879 5.395 -13.195 1.00 97.44 91 GLY A N 1
ATOM 754 C CA . GLY A 1 91 ? 0.830 6.365 -12.885 1.00 97.44 91 GLY A CA 1
ATOM 755 C C . GLY A 1 91 ? -0.239 5.795 -11.951 1.00 97.44 91 GLY A C 1
ATOM 756 O O . GLY A 1 91 ? -0.552 6.406 -10.928 1.00 97.44 91 GLY A O 1
ATOM 757 N N . ILE A 1 92 ? -0.752 4.594 -12.243 1.00 97.12 92 ILE A N 1
ATOM 758 C CA . ILE A 1 92 ? -1.749 3.929 -11.387 1.00 97.12 92 ILE A CA 1
ATOM 759 C C . ILE A 1 92 ? -1.158 3.630 -10.001 1.00 97.12 92 ILE A C 1
ATOM 761 O O . ILE A 1 92 ? -1.801 3.926 -8.990 1.00 97.12 92 ILE A O 1
ATOM 765 N N . ALA A 1 93 ? 0.068 3.097 -9.934 1.00 97.38 93 ALA A N 1
ATOM 766 C CA . ALA A 1 93 ? 0.750 2.824 -8.670 1.00 97.38 93 ALA A CA 1
ATOM 767 C C . ALA A 1 93 ? 0.926 4.098 -7.833 1.00 97.38 93 ALA A C 1
ATOM 769 O O . ALA A 1 93 ? 0.549 4.121 -6.661 1.00 97.38 93 ALA A O 1
ATOM 770 N N . ALA A 1 94 ? 1.455 5.166 -8.435 1.00 97.25 94 ALA A N 1
ATOM 771 C CA . ALA A 1 94 ? 1.716 6.432 -7.762 1.00 97.25 94 ALA A CA 1
ATOM 772 C C . ALA A 1 94 ? 0.428 7.051 -7.212 1.00 97.25 94 ALA A C 1
ATOM 774 O O . ALA A 1 94 ? 0.361 7.367 -6.025 1.00 97.25 94 ALA A O 1
ATOM 775 N N . VAL A 1 95 ? -0.611 7.168 -8.045 1.00 97.94 95 VAL A N 1
ATOM 776 C CA . VAL A 1 95 ? -1.920 7.685 -7.625 1.00 97.94 95 VAL A CA 1
ATOM 777 C C . VAL A 1 95 ? -2.472 6.838 -6.479 1.00 97.94 95 VAL A C 1
ATOM 779 O O . VAL A 1 95 ? -2.811 7.377 -5.429 1.00 97.94 95 VAL A O 1
ATOM 782 N N . THR A 1 96 ? -2.481 5.512 -6.611 1.00 98.12 96 THR A N 1
ATOM 783 C CA . THR A 1 96 ? -2.976 4.613 -5.557 1.00 98.12 96 THR A CA 1
ATOM 784 C C . THR A 1 96 ? -2.234 4.817 -4.234 1.00 98.12 96 THR A C 1
ATOM 786 O O . THR A 1 96 ? -2.868 4.939 -3.184 1.00 98.12 96 THR A O 1
ATOM 789 N N . ILE A 1 97 ? -0.899 4.897 -4.269 1.00 97.69 97 ILE A N 1
ATOM 790 C CA . ILE A 1 97 ? -0.075 5.113 -3.074 1.00 97.69 97 ILE A CA 1
ATOM 791 C C . ILE A 1 97 ? -0.391 6.466 -2.433 1.00 97.69 97 ILE A C 1
ATOM 793 O O . ILE A 1 97 ? -0.656 6.518 -1.231 1.00 97.69 97 ILE A O 1
ATOM 797 N N . TRP A 1 98 ? -0.429 7.548 -3.211 1.00 98.06 98 TRP A N 1
ATOM 798 C CA . TRP A 1 98 ? -0.722 8.882 -2.686 1.00 98.06 98 TRP A CA 1
ATOM 799 C C . TRP A 1 98 ? -2.124 8.979 -2.087 1.00 98.06 98 TRP A C 1
ATOM 801 O O . TRP A 1 98 ? -2.277 9.439 -0.955 1.00 98.06 98 TRP A O 1
ATOM 811 N N . PHE A 1 99 ? -3.143 8.477 -2.784 1.00 98.00 99 PHE A N 1
ATOM 812 C CA . PHE A 1 99 ? -4.515 8.475 -2.275 1.00 98.00 99 PHE A CA 1
ATOM 813 C C . PHE A 1 99 ? -4.666 7.614 -1.021 1.00 98.00 99 PHE A C 1
ATOM 815 O O . PHE A 1 99 ? -5.376 8.005 -0.094 1.00 98.00 99 PHE A O 1
ATOM 822 N N . LYS A 1 100 ? -3.952 6.487 -0.933 1.00 97.00 100 LYS A N 1
ATOM 823 C CA . LYS A 1 100 ? -3.907 5.682 0.290 1.00 97.00 100 LYS A CA 1
ATOM 824 C C . LYS A 1 100 ? -3.327 6.486 1.455 1.00 97.00 100 LYS A C 1
ATOM 826 O O . LYS A 1 100 ? -3.908 6.479 2.541 1.00 97.00 100 LYS A O 1
ATOM 831 N N . LEU A 1 101 ? -2.209 7.186 1.249 1.00 96.44 101 LEU A N 1
ATOM 832 C CA . LEU A 1 101 ? -1.573 8.006 2.288 1.00 96.44 101 LEU A CA 1
ATOM 833 C C . LEU A 1 101 ? -2.472 9.168 2.733 1.00 96.44 101 LEU A C 1
ATOM 835 O O . LEU A 1 101 ? -2.639 9.391 3.935 1.00 96.44 101 LEU A O 1
ATOM 839 N N . PHE A 1 102 ? -3.105 9.870 1.789 1.00 97.50 102 PHE A N 1
ATOM 840 C CA . PHE A 1 102 ? -4.055 10.939 2.104 1.00 97.50 102 PHE A CA 1
ATOM 841 C C . PHE A 1 102 ? -5.290 10.413 2.837 1.00 97.50 102 PHE A C 1
ATOM 843 O O . PHE A 1 102 ? -5.698 10.997 3.839 1.00 97.50 102 PHE A O 1
ATOM 850 N N . GLY A 1 103 ? -5.848 9.280 2.406 1.00 96.69 103 GLY A N 1
ATOM 851 C CA . GLY A 1 103 ? -6.977 8.642 3.079 1.00 96.69 103 GLY A CA 1
ATOM 852 C C . GLY A 1 103 ? -6.661 8.281 4.532 1.00 96.69 103 GLY A C 1
ATOM 853 O O . GLY A 1 103 ? -7.449 8.577 5.432 1.00 96.69 103 GLY A O 1
ATOM 854 N N . GLU A 1 104 ? -5.479 7.717 4.797 1.00 94.31 104 GLU A N 1
ATOM 855 C CA . GLU A 1 104 ? -5.043 7.422 6.166 1.00 94.31 104 GLU A CA 1
ATOM 856 C C . GLU A 1 104 ? -4.886 8.689 7.003 1.00 94.31 104 GLU A C 1
ATOM 858 O O . GLU A 1 104 ? -5.307 8.714 8.162 1.00 94.31 104 GLU A O 1
ATOM 863 N N . TYR A 1 105 ? -4.314 9.748 6.426 1.00 93.94 105 TYR A N 1
ATOM 864 C CA . TYR A 1 105 ? -4.176 11.035 7.098 1.00 93.94 105 TYR A CA 1
ATOM 865 C C . TYR A 1 105 ? -5.538 11.643 7.463 1.00 93.94 105 TYR A C 1
ATOM 867 O O . TYR A 1 105 ? -5.732 12.081 8.602 1.00 93.94 105 TYR A O 1
ATOM 875 N N . ILE A 1 106 ? -6.500 11.621 6.537 1.00 94.38 106 ILE A N 1
ATOM 876 C CA . ILE A 1 106 ? -7.863 12.118 6.755 1.00 94.38 106 ILE A CA 1
ATOM 877 C C . ILE A 1 106 ? -8.531 11.330 7.884 1.00 94.38 106 ILE A C 1
ATOM 879 O O . ILE A 1 106 ? -8.998 11.934 8.852 1.00 94.38 106 ILE A O 1
ATOM 883 N N . ILE A 1 107 ? -8.529 9.994 7.812 1.00 94.38 107 ILE A N 1
ATOM 884 C CA . ILE A 1 107 ? -9.152 9.139 8.833 1.00 94.38 107 ILE A CA 1
ATOM 885 C C . ILE A 1 107 ? -8.505 9.376 10.200 1.00 94.38 107 ILE A C 1
ATOM 887 O O . ILE A 1 107 ? -9.200 9.583 11.192 1.00 94.38 107 ILE A O 1
ATOM 891 N N . LYS A 1 108 ? -7.171 9.403 10.264 1.00 91.50 108 LYS A N 1
ATOM 892 C CA . LYS A 1 108 ? -6.413 9.660 11.494 1.00 91.50 108 LYS A CA 1
ATOM 893 C C . LYS A 1 108 ? -6.746 11.019 12.107 1.00 91.50 108 LYS A C 1
ATOM 895 O O . LYS A 1 108 ? -6.844 11.129 13.328 1.00 91.50 108 LYS A O 1
ATOM 900 N N . THR A 1 109 ? -6.918 12.046 11.281 1.00 90.50 109 THR A N 1
ATOM 901 C CA . THR A 1 109 ? -7.258 13.397 11.741 1.00 90.50 109 THR A CA 1
ATOM 902 C C . THR A 1 109 ? -8.666 13.441 12.329 1.00 90.50 109 THR A C 1
ATOM 904 O O . THR A 1 109 ? -8.851 13.979 13.418 1.00 90.50 109 THR A O 1
ATOM 907 N N . HIS A 1 110 ? -9.638 12.791 11.686 1.00 90.81 110 HIS A N 1
ATOM 908 C CA . HIS A 1 110 ? -11.005 12.715 12.207 1.00 90.81 110 HIS A CA 1
ATOM 909 C C . HIS A 1 110 ? -11.131 11.804 13.437 1.00 90.81 110 HIS A C 1
ATOM 911 O O . HIS A 1 110 ? -11.949 12.056 14.321 1.00 90.81 110 HIS A O 1
ATOM 917 N N . ALA A 1 111 ? -10.311 10.755 13.525 1.00 90.06 111 ALA A N 1
ATOM 918 C CA . ALA A 1 111 ? -10.292 9.844 14.664 1.00 90.06 111 ALA A CA 1
ATOM 919 C C . ALA A 1 111 ? -9.659 10.464 15.923 1.00 90.06 111 ALA A C 1
ATOM 921 O O . ALA A 1 111 ? -9.980 10.051 17.040 1.00 90.06 111 ALA A O 1
ATOM 922 N N . HIS A 1 112 ? -8.800 11.474 15.747 1.00 88.06 112 HIS A N 1
ATOM 923 C CA . HIS A 1 112 ? -8.104 12.199 16.813 1.00 88.06 112 HIS A CA 1
ATOM 924 C C . HIS A 1 112 ? -8.346 13.712 16.704 1.00 88.06 112 HIS A C 1
ATOM 926 O O . HIS A 1 112 ? -7.416 14.446 16.335 1.00 88.06 112 HIS A O 1
ATOM 932 N N . PRO A 1 113 ? -9.566 14.188 17.029 1.00 78.81 113 PRO A N 1
ATOM 933 C CA . PRO A 1 113 ? -9.902 15.602 16.929 1.00 78.81 113 PRO A CA 1
ATOM 934 C C . PRO A 1 113 ? -8.989 16.444 17.823 1.00 78.81 113 PRO A C 1
ATOM 936 O O . PRO A 1 113 ? -8.641 16.051 18.942 1.00 78.81 113 PRO A O 1
ATOM 939 N N . PHE A 1 114 ? -8.592 17.613 17.321 1.00 73.88 114 PHE A N 1
ATOM 940 C CA . PHE A 1 114 ? -7.786 18.563 18.076 1.00 73.88 114 PHE A CA 1
ATOM 941 C C . PHE A 1 114 ? -8.560 19.024 19.315 1.00 73.88 114 PHE A C 1
ATOM 943 O O . PHE A 1 114 ? -9.688 19.505 19.218 1.00 73.88 114 PHE A O 1
ATOM 950 N N . LYS A 1 115 ? -7.955 18.879 20.497 1.00 71.25 115 LYS A N 1
ATOM 951 C CA . LYS A 1 115 ? -8.476 19.514 21.707 1.00 71.25 115 LYS A CA 1
ATOM 952 C C . LYS A 1 115 ? -8.094 20.990 21.642 1.00 71.25 115 LYS A C 1
ATOM 954 O O . LYS A 1 115 ? -6.941 21.326 21.889 1.00 71.25 115 LYS A O 1
ATOM 959 N N . ILE A 1 116 ? -9.042 21.855 21.291 1.00 73.12 116 ILE A N 1
ATOM 960 C CA . ILE A 1 116 ? -8.875 23.298 21.476 1.00 73.12 116 ILE A CA 1
ATOM 961 C C . ILE A 1 116 ? -8.931 23.538 22.985 1.00 73.12 116 ILE A C 1
ATOM 963 O O . ILE A 1 116 ? -9.988 23.396 23.602 1.00 73.12 116 ILE A O 1
ATOM 967 N N . VAL A 1 117 ? -7.783 23.825 23.596 1.00 71.69 117 VAL A N 1
ATOM 968 C CA . VAL A 1 117 ? -7.734 24.264 24.991 1.00 71.69 117 VAL A CA 1
ATOM 969 C C . VAL A 1 117 ? -8.341 25.662 25.025 1.00 71.69 117 VAL A C 1
ATOM 971 O O . VAL A 1 117 ? -7.775 26.599 24.469 1.00 71.69 117 VAL A O 1
ATOM 974 N N . LYS A 1 118 ? -9.527 25.802 25.621 1.00 66.56 118 LYS A N 1
ATOM 975 C CA . LYS A 1 118 ? -10.059 27.122 25.962 1.00 66.56 118 LYS A CA 1
ATOM 976 C C . LYS A 1 118 ? -9.279 27.618 27.179 1.00 66.56 118 LYS A C 1
ATOM 978 O O . LYS A 1 118 ? -9.461 27.062 28.260 1.00 66.56 118 LYS A O 1
ATOM 983 N N . ASN A 1 119 ? -8.425 28.625 27.005 1.00 65.69 119 ASN A N 1
ATOM 984 C CA . ASN A 1 119 ? -7.934 29.400 28.143 1.00 65.69 119 ASN A CA 1
ATOM 985 C C . ASN A 1 119 ? -9.137 30.162 28.716 1.00 65.69 119 ASN A C 1
ATOM 987 O O . ASN A 1 119 ? -9.827 30.857 27.969 1.00 65.69 119 ASN A O 1
ATOM 991 N N . LYS A 1 120 ? -9.440 29.919 29.994 1.00 54.91 120 LYS A N 1
ATOM 992 C CA . LYS A 1 120 ? -10.372 30.738 30.774 1.00 54.91 120 LYS A CA 1
ATOM 993 C C . LYS A 1 120 ? -9.656 31.986 31.258 1.00 54.91 120 LYS A C 1
ATOM 995 O O . LYS A 1 120 ? -8.451 31.855 31.564 1.00 54.91 120 LYS A O 1
#

pLDDT: mean 89.99, std 10.61, range [40.94, 98.19]